Protein AF-A0A5K1JUV7-F1 (afdb_monomer_lite)

Foldseek 3Di:
DDDPPPPDDDDDPVVVLVVVVVVVVVVQCVDPCRNPVNVVVCVVVVVDPDADDLVVLQVDQPLPPDDDCPDAAAAEDFQAAPVGGGDNVPDQLLVVLVVCQNVRHSEYEFEDRCPGRNHRPVSQVSSCVSQVVVPNNGHGYHYDYDDDDPD

Radius of gyration: 19.33 Å; chains: 1; bounding box: 58×34×58 Å

pLDDT: mean 92.31, std 12.46, range [43.0, 98.81]

Organism: NCBI:txid34458

Secondary structure (DSSP, 8-state):
-------PPPPPHHHHHHHHHHHHHHHHHHSTT-SHHHHHHHHHTT-SPPP--HHHHHH--GGG-SS------EEEE-SEETTTEESSTT--HHHHHHHHHHTT-SEEEEE--SSSS---HHHHHHHHHHTGGGGGGSPEEEEES---S--

Structure (mmCIF, N/CA/C/O backbone):
data_AF-A0A5K1JUV7-F1
#
_entry.id   AF-A0A5K1JUV7-F1
#
loop_
_atom_site.group_PDB
_atom_site.id
_atom_site.type_symbol
_atom_site.label_atom_id
_atom_site.label_alt_id
_atom_site.label_comp_id
_atom_site.label_asym_id
_atom_site.label_entity_id
_atom_site.label_seq_id
_atom_site.pdbx_PDB_ins_code
_atom_site.Cartn_x
_atom_site.Cartn_y
_atom_site.Cartn_z
_atom_site.occupancy
_atom_site.B_iso_or_equiv
_atom_site.auth_seq_id
_atom_site.auth_comp_id
_atom_site.auth_asym_id
_atom_site.auth_atom_id
_atom_site.pdbx_PDB_model_num
ATOM 1 N N . MET A 1 1 ? 39.667 22.421 -31.323 1.00 47.25 1 MET A N 1
ATOM 2 C CA . MET A 1 1 ? 38.668 21.339 -31.209 1.00 47.25 1 MET A CA 1
ATOM 3 C C . MET A 1 1 ? 38.740 20.794 -29.791 1.00 47.25 1 MET A C 1
ATOM 5 O O . MET A 1 1 ? 39.570 19.939 -29.530 1.00 47.25 1 MET A O 1
ATOM 9 N N . SER A 1 2 ? 37.948 21.334 -28.863 1.00 43.00 2 SER A N 1
ATOM 10 C CA . SER A 1 2 ? 37.863 20.789 -27.502 1.00 43.00 2 SER A CA 1
ATOM 11 C C . SER A 1 2 ? 36.496 20.149 -27.339 1.00 43.00 2 SER A C 1
ATOM 13 O O . SER A 1 2 ? 35.490 20.842 -27.211 1.00 43.00 2 SER A O 1
ATOM 15 N N . ALA A 1 3 ? 36.465 18.821 -27.415 1.00 49.94 3 ALA A N 1
ATOM 16 C CA . ALA A 1 3 ? 35.300 18.036 -27.052 1.00 49.94 3 ALA A CA 1
ATOM 17 C C . ALA A 1 3 ? 35.142 18.118 -25.528 1.00 49.94 3 ALA A C 1
ATOM 19 O O . ALA A 1 3 ? 35.870 17.466 -24.783 1.00 49.94 3 ALA A O 1
ATOM 20 N N . ASN A 1 4 ? 34.219 18.960 -25.064 1.00 47.34 4 ASN A N 1
ATOM 21 C CA . ASN A 1 4 ? 33.796 18.957 -23.670 1.00 47.34 4 ASN A CA 1
ATOM 22 C C . ASN A 1 4 ? 32.967 17.686 -23.448 1.00 47.34 4 ASN A C 1
ATOM 24 O O . ASN A 1 4 ? 31.780 17.632 -23.769 1.00 47.34 4 ASN A O 1
ATOM 28 N N . GLY A 1 5 ? 33.629 16.635 -22.962 1.00 54.50 5 GLY A N 1
ATOM 29 C CA . GLY A 1 5 ? 32.999 15.386 -22.552 1.00 54.50 5 GLY A CA 1
ATOM 30 C C . GLY A 1 5 ? 32.105 15.636 -21.344 1.00 54.50 5 GLY A C 1
ATOM 31 O O . GLY A 1 5 ? 32.563 15.614 -20.205 1.00 54.50 5 GLY A O 1
ATOM 32 N N . ASN A 1 6 ? 30.827 15.902 -21.596 1.00 53.34 6 ASN A N 1
ATOM 33 C CA . ASN A 1 6 ? 29.830 16.045 -20.549 1.00 53.34 6 ASN A CA 1
ATOM 34 C C . ASN A 1 6 ? 29.487 14.640 -20.028 1.00 53.34 6 ASN A C 1
ATOM 36 O O . ASN A 1 6 ? 28.626 13.956 -20.578 1.00 53.34 6 ASN A O 1
ATOM 40 N N . ALA A 1 7 ? 30.222 14.169 -19.019 1.00 63.03 7 ALA A N 1
ATOM 41 C CA . ALA A 1 7 ? 29.958 12.883 -18.386 1.00 63.03 7 ALA A CA 1
ATOM 42 C C . ALA A 1 7 ? 28.557 12.909 -17.751 1.00 63.03 7 ALA A C 1
ATOM 44 O O . ALA A 1 7 ? 28.300 13.645 -16.795 1.00 63.03 7 ALA A O 1
ATOM 45 N N . THR A 1 8 ? 27.631 12.121 -18.295 1.00 78.69 8 THR A N 1
ATOM 46 C CA . THR A 1 8 ? 26.271 11.989 -17.765 1.00 78.69 8 THR A CA 1
ATOM 47 C C . THR A 1 8 ? 26.323 11.394 -16.360 1.00 78.69 8 THR A C 1
ATOM 49 O O . THR A 1 8 ? 26.847 10.293 -16.172 1.00 78.69 8 THR A O 1
ATOM 52 N N . LYS A 1 9 ? 25.787 12.114 -15.365 1.00 84.56 9 LYS A N 1
ATOM 53 C CA . LYS A 1 9 ? 25.677 11.624 -13.982 1.00 84.56 9 LYS A CA 1
ATOM 54 C C . LYS A 1 9 ? 24.893 10.302 -13.946 1.00 84.56 9 LYS A C 1
ATOM 56 O O . LYS A 1 9 ? 23.925 10.162 -14.694 1.00 84.56 9 LYS A O 1
ATOM 61 N N . PRO A 1 10 ? 25.273 9.343 -13.081 1.00 88.44 10 PRO A N 1
ATOM 62 C CA . PRO A 1 10 ? 24.506 8.114 -12.927 1.00 88.44 10 PRO A CA 1
ATOM 63 C C . 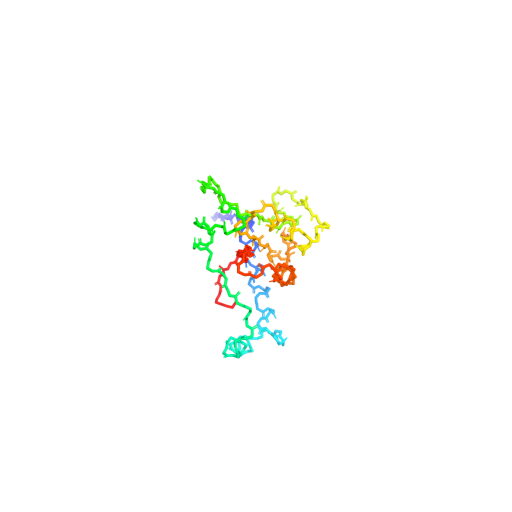PRO A 1 10 ? 23.095 8.430 -12.400 1.00 88.44 10 PRO A C 1
ATOM 65 O O . PRO A 1 10 ? 22.949 9.356 -11.597 1.00 88.44 10 PRO A O 1
ATOM 68 N N . PRO A 1 11 ? 22.067 7.658 -12.799 1.00 93.75 11 PRO A N 1
ATOM 69 C CA . PRO A 1 11 ? 20.697 7.921 -12.379 1.00 93.75 11 PRO A CA 1
ATOM 70 C C . PRO A 1 11 ? 20.526 7.735 -10.868 1.00 93.75 11 PRO A C 1
ATOM 72 O O . PRO A 1 11 ? 21.073 6.804 -10.259 1.00 93.75 11 PRO A O 1
ATOM 75 N N . THR A 1 12 ? 19.730 8.616 -10.273 1.00 97.31 12 THR A N 1
ATOM 76 C CA . THR A 1 12 ? 19.293 8.568 -8.877 1.00 97.31 12 THR A CA 1
ATOM 77 C C . THR A 1 12 ? 18.435 7.332 -8.609 1.00 97.31 12 THR A C 1
ATOM 79 O O . THR A 1 12 ? 17.917 6.681 -9.519 1.00 97.31 12 THR A O 1
ATOM 82 N N . ILE A 1 13 ? 18.248 6.992 -7.332 1.00 97.31 13 ILE A N 1
ATOM 83 C CA . ILE A 1 13 ? 17.392 5.858 -6.966 1.00 97.31 13 ILE A CA 1
ATOM 84 C C . ILE A 1 13 ? 15.933 6.064 -7.387 1.00 97.31 13 ILE A C 1
ATOM 86 O O . ILE A 1 13 ? 15.297 5.109 -7.818 1.00 97.31 13 ILE A O 1
ATOM 90 N N . LEU A 1 14 ? 15.419 7.295 -7.322 1.00 97.56 14 LEU A N 1
ATOM 91 C CA . LEU A 1 14 ? 14.045 7.586 -7.721 1.00 97.56 14 LEU A CA 1
ATOM 92 C C . LEU A 1 14 ? 13.855 7.435 -9.235 1.00 97.56 14 LEU A C 1
ATOM 94 O O . LEU A 1 14 ? 12.868 6.843 -9.654 1.00 97.56 14 LEU A O 1
ATOM 98 N N . GLU A 1 15 ? 14.817 7.887 -10.046 1.00 98.12 15 GLU A N 1
ATOM 99 C CA . GLU A 1 15 ? 14.789 7.697 -11.506 1.00 98.12 15 GLU A CA 1
ATOM 100 C C . GLU A 1 15 ? 14.855 6.214 -11.882 1.00 98.12 15 GLU A C 1
ATOM 102 O O . GLU A 1 15 ? 14.130 5.767 -12.769 1.00 98.12 15 GLU A O 1
ATOM 107 N N . LYS A 1 16 ? 15.674 5.427 -11.171 1.00 98.31 16 LYS A N 1
ATOM 108 C CA . LYS A 1 16 ? 15.731 3.968 -11.352 1.00 98.31 16 LYS A CA 1
ATOM 109 C C . LYS A 1 16 ? 14.395 3.305 -11.019 1.00 98.31 16 LYS A C 1
ATOM 111 O O . LYS A 1 16 ? 13.924 2.487 -11.806 1.00 98.31 16 LYS A O 1
ATOM 116 N N . ILE A 1 17 ? 13.787 3.676 -9.888 1.00 98.25 17 ILE A N 1
ATOM 117 C CA . ILE A 1 17 ? 12.470 3.170 -9.483 1.00 98.25 17 ILE A CA 1
ATOM 118 C C . ILE A 1 17 ? 11.425 3.535 -10.533 1.00 98.25 17 ILE A C 1
ATOM 120 O O . ILE A 1 17 ? 10.745 2.651 -11.038 1.00 98.25 17 ILE A O 1
ATOM 124 N N . TYR A 1 18 ? 11.340 4.807 -10.919 1.00 98.31 18 TYR A N 1
ATOM 125 C CA . TYR A 1 18 ? 10.386 5.281 -11.918 1.00 98.31 18 TYR A CA 1
ATOM 126 C C . TYR A 1 18 ? 10.515 4.523 -13.248 1.00 98.31 18 TYR A C 1
ATOM 128 O O . TYR A 1 18 ? 9.530 3.989 -13.756 1.00 98.31 18 TYR A O 1
ATOM 136 N N . ALA A 1 19 ? 11.738 4.392 -13.773 1.00 98.38 19 ALA A N 1
ATOM 137 C CA . ALA A 1 19 ? 11.992 3.695 -15.032 1.00 98.38 19 ALA A CA 1
ATOM 138 C C . ALA A 1 19 ? 11.595 2.210 -14.985 1.00 98.38 19 ALA A C 1
ATOM 140 O O . ALA A 1 19 ? 11.107 1.669 -15.977 1.00 98.38 19 ALA A O 1
ATOM 141 N N . GLN A 1 20 ? 11.790 1.539 -13.848 1.00 98.44 20 GLN A N 1
ATOM 142 C CA . GLN A 1 20 ? 11.340 0.159 -13.678 1.00 98.44 20 GLN A CA 1
ATOM 143 C C . GLN A 1 20 ? 9.823 0.077 -13.515 1.00 98.44 20 GLN A C 1
ATOM 145 O O . GLN A 1 20 ? 9.190 -0.778 -14.127 1.00 98.44 20 GLN A O 1
ATOM 150 N N . ARG A 1 21 ? 9.217 0.998 -12.761 1.00 98.19 21 ARG A N 1
ATOM 151 C CA . ARG A 1 21 ? 7.768 1.024 -12.560 1.00 98.19 21 ARG A CA 1
ATOM 152 C C . ARG A 1 21 ? 6.990 1.292 -13.840 1.00 98.19 21 ARG A C 1
ATOM 154 O O . ARG A 1 21 ? 5.908 0.734 -13.978 1.00 98.19 21 ARG A O 1
ATOM 161 N N . GLN A 1 22 ? 7.550 2.040 -14.791 1.00 98.56 22 GLN A N 1
ATOM 162 C CA . GLN A 1 22 ? 6.981 2.148 -16.137 1.00 98.56 22 GLN A CA 1
ATOM 163 C C . GLN A 1 22 ? 6.842 0.767 -16.790 1.00 98.56 22 GLN A C 1
ATOM 165 O O . GLN A 1 22 ? 5.747 0.388 -17.191 1.00 98.56 22 GLN A O 1
ATOM 170 N N . LYS A 1 23 ? 7.919 -0.031 -16.791 1.00 98.50 23 LYS A N 1
ATOM 171 C CA . LYS A 1 23 ? 7.909 -1.394 -17.348 1.00 98.50 23 LYS A CA 1
ATOM 172 C C . LYS A 1 23 ? 6.926 -2.303 -16.616 1.00 98.50 23 LYS A C 1
ATOM 174 O O . LYS A 1 23 ? 6.216 -3.074 -17.252 1.00 98.50 23 LYS A O 1
ATOM 179 N N . ASP A 1 24 ? 6.876 -2.207 -15.288 1.00 97.94 24 ASP A N 1
ATOM 180 C CA . ASP A 1 24 ? 5.978 -3.022 -14.470 1.00 97.94 24 ASP A CA 1
ATOM 181 C C . ASP A 1 24 ? 4.501 -2.690 -14.748 1.00 97.94 24 ASP A C 1
ATOM 183 O O . ASP A 1 24 ? 3.665 -3.591 -14.810 1.00 97.94 24 ASP A O 1
ATOM 187 N N . VAL A 1 25 ? 4.171 -1.404 -14.924 1.00 98.00 25 VAL A N 1
ATOM 188 C CA . VAL A 1 25 ? 2.819 -0.953 -15.288 1.00 98.00 25 VAL A CA 1
ATOM 189 C C . VAL A 1 25 ? 2.466 -1.381 -16.709 1.00 98.00 25 VAL A C 1
ATOM 191 O O . VAL A 1 25 ? 1.367 -1.885 -16.919 1.00 98.00 25 VAL A O 1
ATOM 194 N N . ASP A 1 26 ? 3.383 -1.247 -17.668 1.00 98.31 26 ASP A N 1
ATOM 195 C CA . ASP A 1 26 ? 3.150 -1.667 -19.055 1.00 98.31 26 ASP A CA 1
ATOM 196 C C . ASP A 1 26 ? 2.911 -3.184 -19.146 1.00 98.31 26 ASP A C 1
ATOM 198 O O . ASP A 1 26 ? 1.986 -3.635 -19.822 1.00 98.31 26 ASP A O 1
ATOM 202 N N . ALA A 1 27 ? 3.678 -3.979 -18.393 1.00 98.06 27 ALA A N 1
ATOM 203 C CA . ALA A 1 27 ? 3.469 -5.421 -18.290 1.00 98.06 27 ALA A CA 1
ATOM 204 C C . ALA A 1 27 ? 2.115 -5.767 -17.644 1.00 98.06 27 ALA A C 1
ATOM 206 O O . ALA A 1 27 ? 1.399 -6.647 -18.128 1.00 98.06 27 ALA A O 1
ATOM 207 N N . ALA A 1 28 ? 1.732 -5.062 -16.576 1.00 97.38 28 ALA A N 1
ATOM 208 C CA . ALA A 1 28 ? 0.450 -5.277 -15.910 1.00 97.38 28 ALA A CA 1
ATOM 209 C C . ALA A 1 28 ? -0.733 -4.925 -16.832 1.00 97.38 28 ALA A C 1
ATOM 211 O O . ALA A 1 28 ? -1.672 -5.712 -16.942 1.00 97.38 28 ALA A O 1
ATOM 212 N N . LYS A 1 29 ? -0.645 -3.813 -17.575 1.00 98.19 29 LYS A N 1
ATOM 213 C CA . LYS A 1 29 ? -1.644 -3.403 -18.576 1.00 98.19 29 LYS A CA 1
ATOM 214 C C . LYS A 1 29 ? -1.835 -4.417 -19.699 1.00 98.19 29 LYS A C 1
ATOM 216 O O . LYS A 1 29 ? -2.891 -4.420 -20.313 1.00 98.19 29 LYS A O 1
ATOM 221 N N . ALA A 1 30 ? -0.835 -5.248 -19.986 1.00 97.88 30 ALA A N 1
ATOM 222 C CA . ALA A 1 30 ? -0.921 -6.305 -20.992 1.00 97.88 30 ALA A CA 1
ATOM 223 C C . ALA A 1 30 ? -1.397 -7.658 -20.422 1.00 97.88 30 ALA A C 1
ATOM 225 O O . ALA A 1 30 ? -1.669 -8.589 -21.183 1.00 97.88 30 ALA A O 1
ATOM 226 N N . THR A 1 31 ? -1.495 -7.791 -19.097 1.00 97.88 31 THR A N 1
ATOM 227 C CA . THR A 1 31 ? -1.797 -9.060 -18.425 1.00 97.88 31 THR A CA 1
ATOM 228 C C . THR A 1 31 ? -3.313 -9.292 -18.335 1.00 97.88 31 THR A C 1
ATOM 230 O O . THR A 1 31 ? -4.024 -8.432 -17.814 1.00 97.88 31 THR A O 1
ATOM 233 N N . PRO A 1 32 ? -3.838 -10.450 -18.797 1.00 97.88 32 PRO A N 1
ATOM 234 C CA . PRO A 1 32 ? -5.244 -10.801 -18.606 1.00 97.88 32 PRO A CA 1
ATOM 235 C C . PRO A 1 32 ? -5.691 -10.748 -17.142 1.00 97.88 32 PRO A C 1
ATOM 237 O O . PRO A 1 32 ? -5.004 -11.263 -16.261 1.00 97.88 32 PRO A O 1
ATOM 240 N N . GLY A 1 33 ? -6.862 -10.166 -16.896 1.00 95.81 33 GLY A N 1
ATOM 241 C CA . GLY A 1 33 ? -7.419 -9.941 -15.562 1.00 95.81 33 GLY A CA 1
ATOM 242 C C . GLY A 1 33 ? -6.939 -8.650 -14.897 1.00 95.81 33 GLY A C 1
ATOM 243 O O . GLY A 1 33 ? -7.424 -8.310 -13.821 1.00 95.81 33 GLY A O 1
ATOM 244 N N . THR A 1 34 ? -6.003 -7.923 -15.508 1.00 96.62 34 THR A N 1
ATOM 245 C CA . THR A 1 34 ? -5.600 -6.591 -15.047 1.00 96.62 34 THR A CA 1
ATOM 246 C C . THR A 1 34 ? -5.559 -5.567 -16.169 1.00 96.62 34 THR A C 1
ATOM 248 O O . THR A 1 34 ? -5.079 -4.471 -15.936 1.00 96.62 34 THR A O 1
ATOM 251 N N . ARG A 1 35 ? -6.064 -5.850 -17.376 1.00 98.19 35 ARG A N 1
ATOM 252 C CA . ARG A 1 35 ? -6.115 -4.819 -18.424 1.00 98.19 35 ARG A CA 1
ATOM 253 C C . ARG A 1 35 ? -7.020 -3.655 -18.002 1.00 98.19 35 ARG A C 1
ATOM 255 O O . ARG A 1 35 ? -7.971 -3.893 -17.254 1.00 98.19 35 ARG A O 1
ATOM 262 N N . PRO A 1 36 ? -6.768 -2.416 -18.467 1.00 97.94 36 PRO A N 1
ATOM 263 C CA . PRO A 1 36 ? -7.571 -1.251 -18.089 1.00 97.94 36 PRO A CA 1
ATOM 264 C C . PRO A 1 36 ? -9.085 -1.479 -18.212 1.00 97.94 36 PRO A C 1
ATOM 266 O O . PRO A 1 36 ? -9.819 -1.246 -17.258 1.00 97.94 36 PRO A O 1
ATOM 269 N N . GLU A 1 37 ? -9.543 -2.044 -19.329 1.00 97.69 37 GLU A N 1
ATOM 270 C CA . GLU A 1 37 ? -10.957 -2.327 -19.584 1.00 97.69 37 GLU A CA 1
ATOM 271 C C . GLU A 1 37 ? -11.557 -3.387 -18.643 1.00 97.69 37 GLU A C 1
ATOM 273 O O . GLU A 1 37 ? -12.742 -3.335 -18.312 1.00 97.69 37 GLU A O 1
ATOM 278 N N . GLU A 1 38 ? -10.747 -4.339 -18.173 1.00 97.69 38 GLU A N 1
ATOM 279 C CA . GLU A 1 38 ? -11.169 -5.348 -17.196 1.00 97.69 38 GLU A CA 1
ATOM 280 C C . GLU A 1 38 ? -11.266 -4.728 -15.796 1.00 97.69 38 GLU A C 1
ATOM 282 O O . GLU A 1 38 ? -12.225 -4.992 -15.071 1.00 97.69 38 GLU A O 1
ATOM 287 N N . LEU A 1 39 ? -10.315 -3.858 -15.430 1.00 96.56 39 LEU A N 1
ATOM 288 C CA . LEU A 1 39 ? -10.354 -3.115 -14.169 1.00 96.56 39 LEU A CA 1
ATOM 289 C C . LEU A 1 39 ? -11.566 -2.177 -14.109 1.00 96.56 39 LEU A C 1
ATOM 291 O O . LEU A 1 39 ? -12.265 -2.162 -13.093 1.00 96.56 39 LEU A O 1
ATOM 295 N N . ASP A 1 40 ? -11.865 -1.464 -15.196 1.00 96.62 40 ASP A N 1
ATOM 296 C CA . ASP A 1 40 ? -13.058 -0.619 -15.306 1.00 96.62 40 ASP A CA 1
ATOM 297 C C . ASP A 1 40 ? -14.342 -1.437 -15.141 1.00 96.62 40 ASP A C 1
ATOM 299 O O . ASP A 1 40 ? -15.238 -1.046 -14.386 1.00 96.62 40 ASP A O 1
ATOM 303 N N . ALA A 1 41 ? -14.417 -2.613 -15.773 1.00 97.62 41 ALA A N 1
ATOM 304 C CA . ALA A 1 41 ? -15.541 -3.525 -15.592 1.00 97.62 41 ALA A CA 1
ATOM 305 C C . ALA A 1 41 ? -15.687 -3.957 -14.121 1.00 97.62 41 ALA A C 1
ATOM 307 O O . ALA A 1 41 ? -16.789 -3.917 -13.571 1.00 97.62 41 ALA A O 1
ATOM 308 N N . TYR A 1 42 ? -14.592 -4.303 -13.435 1.00 96.88 42 TYR A N 1
ATOM 309 C CA . TYR A 1 42 ? -14.632 -4.680 -12.015 1.00 96.88 42 TYR A CA 1
ATOM 310 C C . TYR A 1 42 ? -15.094 -3.539 -11.104 1.00 96.88 42 TYR A C 1
ATOM 312 O O . TYR A 1 42 ? -15.803 -3.787 -10.121 1.00 96.88 42 TYR A O 1
ATOM 320 N N . LEU A 1 43 ? -14.717 -2.298 -11.424 1.00 94.12 43 LEU A N 1
ATOM 321 C CA . LEU A 1 43 ? -15.176 -1.108 -10.710 1.00 94.12 43 LEU A CA 1
ATOM 322 C C . LEU A 1 43 ? -16.679 -0.888 -10.909 1.00 94.12 43 LEU A C 1
ATOM 324 O O . LEU A 1 43 ? -17.393 -0.695 -9.926 1.00 94.12 43 LEU A O 1
ATOM 328 N N . GLN A 1 44 ? -17.174 -0.989 -12.145 1.00 96.62 44 GLN A N 1
ATOM 329 C CA . GLN A 1 44 ? -18.605 -0.868 -12.456 1.00 96.62 44 GLN A CA 1
ATOM 330 C C . GLN A 1 44 ? -19.442 -1.969 -11.793 1.00 96.62 44 GLN A C 1
ATOM 332 O O . GLN A 1 44 ? -20.552 -1.718 -11.331 1.00 96.62 44 GLN A O 1
ATOM 337 N N . MET A 1 45 ? -18.891 -3.180 -11.697 1.00 97.44 45 MET A N 1
ATOM 338 C CA . MET A 1 45 ? -19.512 -4.312 -11.006 1.00 97.44 45 MET A CA 1
ATOM 339 C C . MET A 1 45 ? -19.480 -4.189 -9.475 1.00 97.44 45 MET A C 1
ATOM 341 O O . MET A 1 45 ? -20.094 -5.005 -8.790 1.00 97.44 45 MET A O 1
ATOM 345 N N . GLY A 1 46 ? -18.748 -3.219 -8.916 1.00 95.69 46 GLY A N 1
ATOM 346 C CA . GLY A 1 46 ? -18.621 -3.056 -7.469 1.00 95.69 46 GLY A CA 1
ATOM 347 C C . GLY A 1 46 ? -17.857 -4.197 -6.789 1.00 95.69 46 GLY A C 1
ATOM 348 O O . GLY A 1 46 ? -18.121 -4.500 -5.629 1.00 95.69 46 GLY A O 1
ATOM 349 N N . LEU A 1 47 ? -16.908 -4.836 -7.486 1.00 94.56 47 LEU A N 1
ATOM 350 C CA . LEU A 1 47 ? -16.113 -5.940 -6.920 1.00 94.56 47 LEU A CA 1
ATOM 351 C C . LEU A 1 47 ? -15.100 -5.475 -5.863 1.00 94.56 47 LEU A C 1
ATOM 353 O O . LEU A 1 47 ? -14.535 -6.293 -5.132 1.00 94.56 47 LEU A O 1
ATOM 357 N N . ALA A 1 48 ? -14.842 -4.168 -5.782 1.00 90.25 48 ALA A N 1
ATOM 358 C CA . ALA A 1 48 ? -13.956 -3.603 -4.779 1.00 90.25 48 ALA A CA 1
ATOM 359 C C . ALA A 1 48 ? -14.565 -3.740 -3.367 1.00 90.25 48 ALA A C 1
ATOM 361 O O . ALA A 1 48 ? -15.742 -3.441 -3.163 1.00 90.25 48 ALA A O 1
ATOM 362 N N . PRO A 1 49 ? -13.773 -4.137 -2.355 1.00 90.62 49 PRO A N 1
ATOM 363 C CA . PRO A 1 49 ? -14.258 -4.204 -0.984 1.00 90.62 49 PRO A CA 1
ATOM 364 C C . PRO A 1 49 ? -14.566 -2.803 -0.442 1.00 90.62 49 PRO A C 1
ATOM 366 O O . PRO A 1 49 ? -13.917 -1.824 -0.816 1.00 90.62 49 PRO A O 1
ATOM 369 N N . SER A 1 50 ? -15.481 -2.718 0.528 1.00 90.69 50 SER A N 1
ATOM 370 C CA . SER A 1 50 ? -15.874 -1.448 1.151 1.00 90.69 50 SER A CA 1
ATOM 371 C C . SER A 1 50 ? -14.670 -0.649 1.653 1.00 90.69 50 SER A C 1
ATOM 373 O O . SER A 1 50 ? -13.813 -1.166 2.385 1.00 90.69 50 SER A O 1
ATOM 375 N N . LEU A 1 51 ? -14.623 0.629 1.278 1.00 93.69 51 LEU A N 1
ATOM 376 C CA . LEU A 1 51 ? -13.558 1.555 1.648 1.00 93.69 51 LEU A CA 1
ATOM 377 C C . LEU A 1 51 ? -13.803 2.161 3.033 1.00 93.69 51 LEU A C 1
ATOM 379 O O . LEU A 1 51 ? -14.933 2.431 3.428 1.00 93.69 51 LEU A O 1
ATOM 383 N N . ILE A 1 52 ? -12.711 2.417 3.757 1.00 95.88 52 ILE A N 1
ATOM 384 C CA . ILE A 1 52 ? -12.723 3.258 4.957 1.00 95.88 52 ILE A CA 1
ATOM 385 C C . ILE A 1 52 ? -12.011 4.561 4.595 1.00 95.88 52 ILE A C 1
ATOM 387 O O . ILE A 1 52 ? -10.828 4.504 4.244 1.00 95.88 52 ILE A O 1
ATOM 391 N N . PRO A 1 53 ? -12.688 5.720 4.681 1.00 95.38 53 PRO A N 1
ATOM 392 C CA . PRO A 1 53 ? -12.071 7.008 4.395 1.00 95.38 53 PRO A CA 1
ATOM 393 C C . PRO A 1 53 ? -10.855 7.268 5.293 1.00 95.38 53 PRO A C 1
ATOM 395 O O . PRO A 1 53 ? -10.966 7.307 6.520 1.00 95.38 53 PRO A O 1
ATOM 398 N N . LEU A 1 54 ? -9.689 7.469 4.674 1.00 94.69 54 LEU A N 1
ATOM 399 C CA . LEU A 1 54 ? -8.409 7.588 5.378 1.00 94.69 54 LEU A CA 1
ATOM 400 C C . LEU A 1 54 ? -8.357 8.814 6.301 1.00 94.69 54 LEU A C 1
ATOM 402 O O . LEU A 1 54 ? -7.960 8.693 7.457 1.00 94.69 54 LEU A O 1
ATOM 406 N N . VAL A 1 55 ? -8.790 9.984 5.820 1.00 93.25 55 VAL A N 1
ATO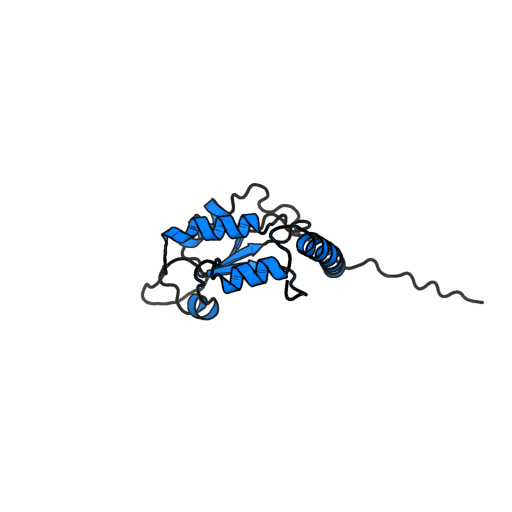M 407 C CA . VAL A 1 55 ? -8.737 11.233 6.601 1.00 93.25 55 VAL A CA 1
ATOM 408 C C . VAL A 1 55 ? -9.643 11.174 7.840 1.00 93.25 55 VAL A C 1
ATOM 410 O O . VAL A 1 55 ? -9.143 11.447 8.931 1.00 93.25 55 VAL A O 1
ATOM 413 N N . PRO A 1 56 ? -10.929 10.775 7.744 1.00 92.88 56 PRO A N 1
ATOM 414 C CA . PRO A 1 56 ? -11.751 10.529 8.928 1.00 92.88 56 PRO A CA 1
ATOM 415 C C . PRO A 1 56 ? -11.133 9.511 9.885 1.00 92.88 56 PRO A C 1
ATOM 417 O O . PRO A 1 56 ? -11.067 9.776 11.078 1.00 92.88 56 PRO A O 1
ATOM 420 N N . ARG A 1 57 ? -10.587 8.401 9.375 1.00 92.31 57 ARG A N 1
ATOM 421 C CA . ARG A 1 57 ? -9.951 7.370 10.206 1.00 92.31 57 ARG A CA 1
ATOM 422 C C . ARG A 1 57 ? -8.730 7.872 10.987 1.00 92.31 57 ARG A C 1
ATOM 424 O O . ARG A 1 57 ? -8.485 7.418 12.099 1.00 92.31 57 ARG A O 1
ATOM 431 N N . LEU A 1 58 ? -7.960 8.803 10.426 1.00 90.69 58 LEU A N 1
ATOM 432 C CA . LEU A 1 58 ? -6.853 9.448 11.139 1.00 90.69 58 LEU A CA 1
ATOM 433 C C . LEU A 1 58 ? -7.329 10.418 12.228 1.00 90.69 58 LEU A C 1
ATOM 435 O O . LEU A 1 58 ? -6.582 10.685 13.165 1.00 90.69 58 LEU A O 1
ATOM 439 N N . LYS A 1 59 ? -8.546 10.955 12.121 1.00 89.38 59 LYS A N 1
ATOM 440 C CA . LYS A 1 59 ? -9.137 11.828 13.146 1.00 89.38 59 LYS A CA 1
ATOM 441 C C . LYS A 1 59 ? -9.837 11.027 14.240 1.00 89.38 59 LYS A C 1
ATOM 443 O O . LYS A 1 59 ? -9.813 11.428 15.398 1.00 89.38 59 LYS A O 1
ATOM 448 N N . THR A 1 60 ? -10.455 9.907 13.873 1.00 86.31 60 THR A N 1
ATOM 449 C CA . THR A 1 60 ? -11.205 9.043 14.782 1.00 86.31 60 THR A CA 1
ATOM 450 C C . THR A 1 60 ? -10.862 7.578 14.534 1.00 86.31 60 THR A C 1
ATOM 452 O O . THR A 1 60 ? -11.167 7.007 13.483 1.00 86.31 60 THR A O 1
ATOM 455 N N . ASN A 1 61 ? -10.245 6.943 15.534 1.00 85.00 61 ASN A N 1
ATOM 456 C CA . ASN A 1 61 ? -10.024 5.505 15.530 1.00 85.00 61 ASN A CA 1
ATOM 457 C C . ASN A 1 61 ? -10.979 4.819 16.528 1.00 85.00 61 ASN A C 1
ATOM 459 O O . ASN A 1 61 ? -10.764 4.918 17.737 1.00 85.00 61 ASN A O 1
ATOM 463 N N . PRO A 1 62 ? -12.028 4.120 16.056 1.00 81.69 62 PRO A N 1
ATOM 464 C CA . PRO A 1 62 ? -12.982 3.428 16.924 1.00 81.69 62 PRO A CA 1
ATOM 465 C C . PRO A 1 62 ? -12.333 2.345 17.796 1.00 81.69 62 PRO A C 1
ATOM 467 O O . PRO A 1 62 ? -12.830 2.073 18.883 1.00 81.69 62 PRO A O 1
ATOM 470 N N . SER A 1 63 ? -11.206 1.767 17.370 1.00 77.06 63 SER A N 1
ATOM 471 C CA . SER A 1 63 ? -10.490 0.738 18.137 1.00 77.06 63 SER A CA 1
ATOM 472 C C . SER A 1 63 ? -9.745 1.291 19.355 1.00 77.06 63 SER A C 1
ATOM 474 O O . SER A 1 63 ? -9.307 0.518 20.200 1.00 77.06 63 SER A O 1
ATOM 476 N N . THR A 1 64 ? -9.587 2.615 19.457 1.00 74.12 64 THR A N 1
ATOM 477 C CA . THR A 1 64 ? -8.851 3.285 20.543 1.00 74.12 64 THR A CA 1
ATOM 478 C C . THR A 1 64 ? -9.668 4.410 21.181 1.00 74.12 64 THR A C 1
ATOM 480 O O . THR A 1 64 ? -9.096 5.333 21.750 1.00 74.12 64 THR A O 1
ATOM 483 N N . ALA A 1 65 ? -10.999 4.372 21.059 1.00 63.31 65 ALA A N 1
ATOM 484 C CA . ALA A 1 65 ? -11.911 5.446 21.459 1.00 63.31 65 ALA A CA 1
ATOM 485 C C . ALA A 1 65 ? -12.107 5.590 22.988 1.00 63.31 65 ALA A C 1
ATOM 487 O O . ALA A 1 65 ? -13.209 5.869 23.458 1.00 63.31 65 ALA A O 1
ATOM 488 N N . THR A 1 66 ? -11.049 5.414 23.783 1.00 59.56 66 THR A N 1
ATOM 489 C CA . THR A 1 66 ? -11.008 5.910 25.164 1.00 59.56 66 THR A CA 1
ATOM 490 C C . THR A 1 66 ? -10.762 7.426 25.151 1.00 59.56 66 THR A C 1
ATOM 492 O O . THR A 1 66 ? -10.305 7.978 24.155 1.00 59.56 66 THR A O 1
ATOM 495 N N . ALA A 1 67 ? -11.154 8.115 26.229 1.00 52.09 67 ALA A N 1
ATOM 496 C CA . ALA A 1 67 ? -11.535 9.536 26.308 1.00 52.09 67 ALA A CA 1
ATOM 497 C C . ALA A 1 67 ? -10.485 10.627 25.955 1.00 52.09 67 ALA A C 1
ATOM 499 O O . ALA A 1 67 ? -10.603 11.765 26.407 1.00 52.09 67 ALA A O 1
ATOM 500 N N . SER A 1 68 ? -9.470 10.346 25.137 1.00 53.25 68 SER A N 1
ATOM 501 C CA . SER A 1 68 ? -8.597 11.352 24.523 1.00 53.25 68 SER A CA 1
ATOM 502 C C . SER A 1 68 ? -7.919 10.796 23.265 1.00 53.25 68 SER A C 1
ATOM 504 O O . SER A 1 68 ? -7.190 9.809 23.361 1.00 53.25 68 SER A O 1
ATOM 506 N N . PRO A 1 69 ? -8.092 11.418 22.082 1.00 58.88 69 PRO A N 1
ATOM 507 C CA . PRO A 1 69 ? -7.424 10.990 20.859 1.00 58.88 69 PRO A CA 1
ATOM 508 C C . PRO A 1 69 ? -5.984 11.513 20.876 1.00 58.88 69 PRO A C 1
ATOM 510 O O . PRO A 1 69 ? -5.683 12.525 20.252 1.00 58.88 69 PRO A O 1
ATOM 513 N N . SER A 1 70 ? -5.088 10.899 21.648 1.00 64.19 70 SER A N 1
ATOM 514 C CA . SER A 1 70 ? -3.745 11.476 21.802 1.00 64.19 70 SER A CA 1
ATOM 515 C C . SER A 1 70 ? -2.790 11.131 20.656 1.00 64.19 70 SER A C 1
ATOM 517 O O . SER A 1 70 ? -1.804 11.842 20.468 1.00 64.19 70 SER A O 1
ATOM 519 N N . LEU A 1 71 ? -3.062 10.091 19.854 1.00 81.94 71 LEU A N 1
ATOM 520 C CA . LEU A 1 71 ? -2.165 9.688 18.770 1.00 81.94 71 LEU A CA 1
ATOM 521 C C . LEU A 1 71 ? -2.865 8.850 17.691 1.00 81.94 71 LEU A C 1
ATOM 523 O O . LEU A 1 71 ? -3.528 7.863 17.997 1.00 81.94 71 LEU A O 1
ATOM 527 N N . SER A 1 72 ? -2.642 9.199 16.421 1.00 89.94 72 SER A N 1
ATOM 528 C CA . SER A 1 72 ? -3.011 8.361 15.275 1.00 89.94 72 SER A CA 1
ATOM 529 C C . SER A 1 72 ? -1.780 7.700 14.673 1.00 89.94 72 SER A C 1
ATOM 531 O O . SER A 1 72 ? -0.842 8.379 14.257 1.00 89.94 72 SER A O 1
ATOM 533 N N . LEU A 1 73 ? -1.802 6.369 14.593 1.00 92.69 73 LEU A N 1
ATOM 534 C CA . LEU A 1 73 ? -0.692 5.574 14.078 1.00 92.69 73 LEU A CA 1
ATOM 535 C C . LEU A 1 73 ? -0.965 5.092 12.649 1.00 92.69 73 LEU A C 1
ATOM 537 O O . LEU A 1 73 ? -1.970 4.428 12.382 1.00 92.69 73 LEU A O 1
ATOM 541 N N . MET A 1 74 ? -0.020 5.368 11.748 1.00 96.62 74 MET A N 1
ATOM 542 C CA . MET A 1 74 ? 0.084 4.716 10.442 1.00 96.62 74 MET A CA 1
ATOM 543 C C . MET A 1 74 ? 1.201 3.671 10.505 1.00 96.62 74 MET A C 1
ATOM 545 O O . MET A 1 74 ? 2.380 4.014 10.443 1.00 96.62 74 MET A O 1
ATOM 549 N N . ALA A 1 75 ? 0.841 2.399 10.656 1.00 98.12 75 ALA A N 1
ATOM 550 C CA . ALA A 1 75 ? 1.809 1.311 10.736 1.00 98.12 75 ALA A CA 1
ATOM 551 C C . ALA A 1 75 ? 2.153 0.801 9.328 1.00 98.12 75 ALA A C 1
ATOM 553 O O . ALA A 1 75 ? 1.256 0.522 8.534 1.00 98.12 75 ALA A O 1
ATOM 554 N N . GLU A 1 76 ? 3.441 0.692 8.995 1.00 98.75 76 GLU A N 1
ATOM 555 C CA . GLU A 1 76 ? 3.899 0.301 7.656 1.00 98.75 76 GLU A CA 1
ATOM 556 C C . GLU A 1 76 ? 4.425 -1.138 7.631 1.00 98.75 76 GLU A C 1
ATOM 558 O O . GLU A 1 76 ? 5.324 -1.494 8.390 1.00 98.75 76 GLU A O 1
ATOM 563 N N . ILE A 1 77 ? 3.906 -1.951 6.710 1.00 98.75 77 ILE A N 1
ATOM 564 C CA . ILE A 1 77 ? 4.454 -3.269 6.380 1.00 98.75 77 ILE A CA 1
ATOM 565 C C . ILE A 1 77 ? 5.470 -3.082 5.248 1.00 98.75 77 ILE A C 1
ATOM 567 O O . ILE A 1 77 ? 5.102 -2.716 4.130 1.00 98.75 77 ILE A O 1
ATOM 571 N N . LYS A 1 78 ? 6.754 -3.325 5.546 1.00 98.44 78 LYS A N 1
ATOM 572 C CA . LYS A 1 78 ? 7.880 -3.123 4.621 1.00 98.44 78 LYS A CA 1
ATOM 573 C C . LYS A 1 78 ? 8.957 -4.193 4.807 1.00 98.44 78 LYS A C 1
ATOM 575 O O . LYS A 1 78 ? 9.495 -4.335 5.903 1.00 98.44 78 LYS A O 1
ATOM 580 N N . ARG A 1 79 ? 9.299 -4.910 3.729 1.00 98.50 79 ARG A N 1
ATOM 581 C CA . ARG A 1 79 ? 10.328 -5.966 3.748 1.00 98.50 79 ARG A CA 1
ATOM 582 C C . ARG A 1 79 ? 11.737 -5.427 3.574 1.00 98.50 79 ARG A C 1
ATOM 584 O O . ARG A 1 79 ? 12.632 -5.902 4.264 1.00 98.50 79 ARG A O 1
ATOM 591 N N . ALA A 1 80 ? 11.923 -4.446 2.696 1.00 98.38 80 ALA A N 1
ATOM 592 C CA . ALA A 1 80 ? 13.223 -3.855 2.400 1.00 98.38 80 ALA A CA 1
ATOM 593 C C . ALA A 1 80 ? 13.115 -2.357 2.072 1.00 98.38 80 ALA A C 1
ATOM 595 O O . ALA A 1 80 ? 12.018 -1.819 1.907 1.00 98.38 80 ALA A O 1
ATOM 596 N N . SER A 1 81 ? 14.252 -1.669 1.985 1.00 97.81 81 SER A N 1
ATOM 597 C CA . SER A 1 81 ? 14.348 -0.353 1.346 1.00 97.81 81 SER A CA 1
ATOM 598 C C . SER A 1 81 ? 15.695 -0.176 0.639 1.00 97.81 81 SER A C 1
ATOM 600 O O . SER A 1 81 ? 16.691 -0.734 1.101 1.00 97.81 81 SER A O 1
ATOM 602 N N . PRO A 1 82 ? 15.790 0.676 -0.404 1.00 96.44 82 PRO A N 1
ATOM 603 C CA . PRO A 1 82 ? 17.064 0.954 -1.073 1.00 96.44 82 PRO A CA 1
ATOM 604 C C . PRO A 1 82 ? 18.198 1.373 -0.131 1.00 96.44 82 PRO A C 1
ATOM 606 O O . PRO A 1 82 ? 19.356 1.053 -0.363 1.00 96.44 82 PRO A O 1
ATOM 609 N N . SER A 1 83 ? 17.859 2.110 0.928 1.00 96.19 83 SER A N 1
ATOM 610 C CA . SER A 1 83 ? 18.819 2.663 1.883 1.00 96.19 83 SER A CA 1
ATOM 611 C C . SER A 1 83 ? 19.261 1.692 2.976 1.00 96.19 83 SER A C 1
ATOM 613 O O . SER A 1 83 ? 20.335 1.886 3.536 1.00 96.19 83 SER A O 1
ATOM 615 N N . LYS A 1 84 ? 18.438 0.697 3.328 1.00 96.25 84 LYS A N 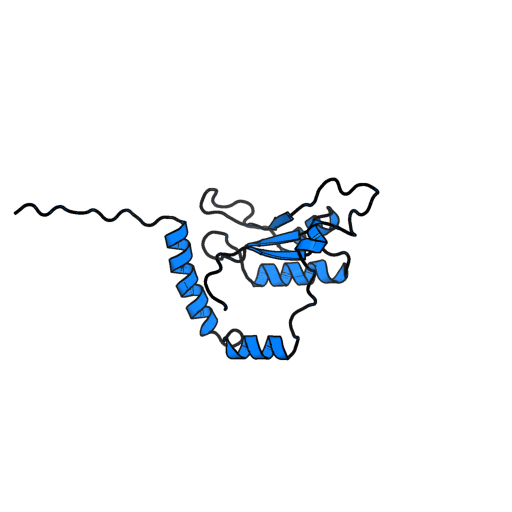1
ATOM 616 C CA . LYS A 1 84 ? 18.692 -0.206 4.465 1.00 96.25 84 LYS A CA 1
ATOM 617 C C . LYS A 1 84 ? 18.823 -1.676 4.066 1.00 96.25 84 LYS A C 1
ATOM 619 O O . LYS A 1 84 ? 19.164 -2.486 4.917 1.00 96.25 84 LYS A O 1
ATOM 624 N N . GLY A 1 85 ? 18.568 -2.024 2.805 1.00 96.62 85 GLY A N 1
ATOM 625 C CA . GLY A 1 85 ? 18.470 -3.417 2.383 1.00 96.62 85 GLY A CA 1
ATOM 626 C C . GLY A 1 85 ? 17.276 -4.097 3.049 1.00 96.62 85 GLY A C 1
ATOM 627 O O . GLY A 1 85 ? 16.204 -3.498 3.163 1.00 96.62 85 GLY A O 1
ATOM 628 N N . ASP A 1 86 ? 17.462 -5.338 3.488 1.00 97.94 86 ASP A N 1
ATOM 629 C CA . ASP A 1 86 ? 16.422 -6.118 4.155 1.00 97.94 86 ASP A CA 1
ATOM 630 C C . ASP A 1 86 ? 16.140 -5.611 5.575 1.00 97.94 86 ASP A C 1
ATOM 632 O O . ASP A 1 86 ? 17.041 -5.410 6.384 1.00 97.94 86 ASP A O 1
ATOM 636 N N . ILE A 1 87 ? 14.856 -5.413 5.874 1.00 97.81 87 ILE A N 1
ATOM 637 C CA . ILE A 1 87 ? 14.341 -4.947 7.170 1.00 97.81 87 ILE A CA 1
ATOM 638 C C . ILE A 1 87 ? 13.556 -6.070 7.852 1.00 97.81 87 ILE A C 1
ATOM 640 O O . ILE A 1 87 ? 13.799 -6.391 9.010 1.00 97.81 87 ILE A O 1
ATOM 644 N N . ALA A 1 88 ? 12.618 -6.678 7.125 1.00 97.62 88 ALA A N 1
ATOM 645 C CA . ALA A 1 88 ? 11.784 -7.773 7.614 1.00 97.62 88 ALA A CA 1
ATOM 646 C C . ALA A 1 88 ? 11.430 -8.736 6.460 1.00 97.62 88 ALA A C 1
ATOM 648 O O . ALA A 1 88 ? 10.260 -8.863 6.094 1.00 97.62 88 ALA A O 1
ATOM 649 N N . PRO A 1 89 ? 12.424 -9.408 5.846 1.00 96.38 89 PRO A N 1
ATOM 650 C CA . PRO A 1 89 ? 12.241 -10.160 4.599 1.00 96.38 89 PRO A CA 1
ATOM 651 C C . PRO A 1 89 ? 11.242 -11.321 4.721 1.00 96.38 89 PRO A C 1
ATOM 653 O O . PRO A 1 89 ? 10.589 -11.677 3.744 1.00 96.38 89 PRO A O 1
ATOM 656 N N . HIS A 1 90 ? 11.070 -11.870 5.925 1.00 97.50 90 HIS A N 1
ATOM 657 C CA . HIS A 1 90 ? 10.165 -12.989 6.207 1.00 97.50 90 HIS A CA 1
ATOM 658 C C . HIS A 1 90 ? 8.833 -12.559 6.840 1.00 97.50 90 HIS A C 1
ATOM 660 O O . HIS A 1 90 ? 8.094 -13.403 7.348 1.00 97.50 90 HIS A O 1
ATOM 666 N N . VAL A 1 91 ? 8.513 -11.256 6.850 1.00 98.00 91 VAL A N 1
ATOM 667 C CA . VAL A 1 91 ? 7.244 -10.784 7.421 1.00 98.00 91 VAL A CA 1
ATOM 668 C C . VAL A 1 91 ? 6.062 -11.398 6.669 1.00 98.00 91 VAL A C 1
ATOM 670 O O . VAL A 1 91 ? 5.953 -11.311 5.441 1.00 98.00 91 VAL A O 1
ATOM 673 N N . ASN A 1 92 ? 5.151 -12.006 7.428 1.00 98.56 92 ASN A N 1
ATOM 674 C CA . ASN A 1 92 ? 3.843 -12.393 6.925 1.00 98.56 92 ASN A CA 1
ATOM 675 C C . ASN A 1 92 ? 2.916 -11.165 7.013 1.00 98.56 92 ASN A C 1
ATOM 677 O O . ASN A 1 92 ? 2.601 -10.729 8.125 1.00 98.56 92 ASN A O 1
ATOM 681 N N . PRO A 1 93 ? 2.470 -10.597 5.879 1.00 98.56 93 PRO A N 1
ATOM 682 C CA . PRO A 1 93 ? 1.750 -9.325 5.863 1.00 98.56 93 PRO A CA 1
ATOM 683 C C . PRO A 1 93 ? 0.370 -9.427 6.528 1.00 98.56 93 PRO A C 1
ATOM 685 O O . PRO A 1 93 ? -0.028 -8.517 7.249 1.00 98.56 93 PRO A O 1
ATOM 688 N N . ALA A 1 94 ? -0.333 -10.553 6.365 1.00 98.69 94 ALA A N 1
ATOM 689 C CA . ALA A 1 94 ? -1.638 -10.789 6.980 1.00 98.69 94 ALA A CA 1
ATOM 690 C C . ALA A 1 94 ? -1.537 -10.846 8.511 1.00 98.69 94 ALA A C 1
ATOM 692 O O . ALA A 1 94 ? -2.269 -10.150 9.216 1.00 98.69 94 ALA A O 1
ATOM 693 N N . ARG A 1 95 ? -0.576 -11.624 9.032 1.00 98.69 95 ARG A N 1
ATOM 694 C CA . ARG A 1 95 ? -0.319 -11.705 10.478 1.00 98.69 95 ARG A CA 1
ATOM 695 C C . ARG A 1 95 ? 0.088 -10.343 11.039 1.00 98.69 95 ARG A C 1
ATOM 697 O O . ARG A 1 95 ? -0.417 -9.941 12.082 1.00 98.69 95 ARG A O 1
ATOM 704 N N . GLN A 1 96 ? 0.970 -9.627 10.344 1.00 98.75 96 GLN A N 1
ATOM 705 C CA . GLN A 1 96 ? 1.432 -8.311 10.780 1.00 98.75 96 GLN A CA 1
ATOM 706 C C . GLN A 1 96 ? 0.297 -7.278 10.805 1.00 98.75 96 GLN A C 1
ATOM 708 O O . GLN A 1 96 ? 0.226 -6.470 11.730 1.00 98.75 96 GLN A O 1
ATOM 713 N N . ALA A 1 97 ? -0.614 -7.326 9.832 1.00 98.62 97 ALA A N 1
ATOM 714 C CA . ALA A 1 97 ? -1.775 -6.446 9.786 1.00 98.62 97 ALA A CA 1
ATOM 715 C C . ALA A 1 97 ? -2.732 -6.659 10.962 1.00 98.62 97 ALA A C 1
ATOM 717 O O . ALA A 1 97 ? -3.193 -5.682 11.546 1.00 98.62 97 ALA A O 1
ATOM 718 N N . LEU A 1 98 ? -2.994 -7.913 11.343 1.00 98.31 98 LEU A N 1
ATOM 719 C CA . LEU A 1 98 ? -3.796 -8.220 12.529 1.00 98.31 98 LEU A CA 1
ATOM 720 C C . LEU A 1 98 ? -3.152 -7.671 13.804 1.00 98.31 98 LEU A C 1
ATOM 722 O O . LEU A 1 98 ? -3.837 -7.023 14.592 1.00 98.31 98 LEU A O 1
ATOM 726 N N . LEU A 1 99 ? -1.838 -7.855 13.967 1.00 98.12 99 LEU A N 1
ATOM 727 C CA . LEU A 1 99 ? -1.100 -7.304 15.108 1.00 98.12 99 LEU A CA 1
ATOM 728 C C . LEU A 1 99 ? -1.205 -5.775 15.162 1.00 98.12 99 LEU A C 1
ATOM 730 O O . LEU A 1 99 ? -1.474 -5.214 16.220 1.00 98.12 99 LEU A O 1
ATOM 734 N N . TYR A 1 100 ? -1.046 -5.092 14.026 1.00 98.00 100 TYR A N 1
ATOM 735 C CA . TYR A 1 100 ? -1.202 -3.638 13.964 1.00 98.00 100 TYR A CA 1
ATOM 736 C C . TYR A 1 100 ? -2.629 -3.181 14.260 1.00 98.00 100 TYR A C 1
ATOM 738 O O . TYR A 1 100 ? -2.814 -2.204 14.981 1.00 98.00 100 TYR A O 1
ATOM 746 N N . ALA A 1 101 ? -3.639 -3.885 13.748 1.00 96.38 101 ALA A N 1
ATOM 747 C CA . ALA A 1 101 ? -5.032 -3.564 14.025 1.00 96.38 101 ALA A CA 1
ATOM 748 C C . ALA A 1 101 ? -5.364 -3.715 15.519 1.00 96.38 101 ALA A C 1
ATOM 750 O O . ALA A 1 101 ? -5.966 -2.817 16.102 1.00 96.38 101 ALA A O 1
ATOM 751 N N . GLN A 1 102 ? -4.915 -4.806 16.148 1.00 94.19 102 GLN A N 1
ATOM 752 C CA . GLN A 1 102 ? -5.096 -5.065 17.582 1.00 94.19 102 GLN A CA 1
ATOM 753 C C . GLN A 1 102 ? -4.340 -4.063 18.461 1.00 94.19 102 GLN A C 1
ATOM 755 O O . GLN A 1 102 ? -4.835 -3.679 19.515 1.00 94.19 102 GLN A O 1
ATOM 760 N N . ALA A 1 103 ? -3.175 -3.595 18.010 1.00 93.62 103 ALA A N 1
ATOM 761 C CA . ALA A 1 103 ? -2.403 -2.553 18.683 1.00 93.62 103 ALA A CA 1
ATOM 762 C C . ALA A 1 103 ? -2.985 -1.135 18.501 1.00 93.62 103 ALA A C 1
ATOM 764 O O . ALA A 1 103 ? -2.395 -0.170 18.983 1.00 93.62 103 ALA A O 1
ATOM 765 N N . GLY A 1 104 ? -4.115 -0.986 17.799 1.00 93.25 104 GLY A N 1
ATOM 766 C CA . GLY A 1 104 ? -4.793 0.299 17.641 1.00 93.25 104 GLY A CA 1
ATOM 767 C C . GLY A 1 104 ? -4.273 1.163 16.490 1.00 93.25 104 GLY A C 1
ATOM 768 O O . GLY A 1 104 ? -4.434 2.381 16.526 1.00 93.25 104 GLY A O 1
ATOM 769 N N . ALA A 1 105 ? -3.667 0.579 15.449 1.00 95.75 105 ALA A N 1
ATOM 770 C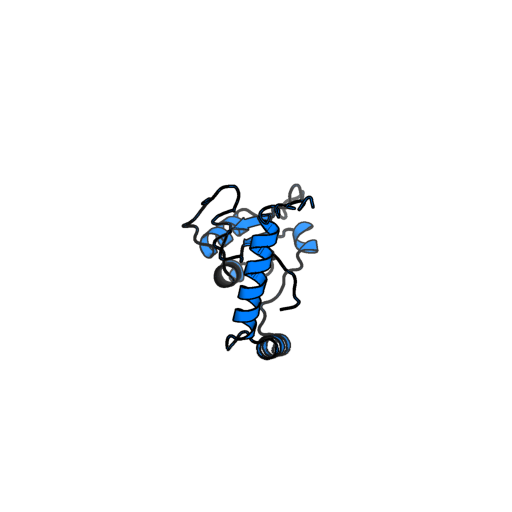 CA . ALA A 1 105 ? -3.305 1.343 14.255 1.00 95.75 105 ALA A CA 1
ATOM 771 C C . ALA A 1 105 ? -4.547 1.994 13.618 1.00 95.75 105 ALA A C 1
ATOM 773 O O . ALA A 1 105 ? -5.578 1.348 13.430 1.00 95.75 105 ALA A O 1
ATOM 774 N N . SER A 1 106 ? -4.450 3.269 13.244 1.00 95.75 106 SER A N 1
ATOM 775 C CA . SER A 1 106 ? -5.505 3.963 12.492 1.00 95.75 106 SER A CA 1
ATOM 776 C C . SER A 1 106 ? -5.439 3.576 11.012 1.00 95.75 106 SER A C 1
ATOM 778 O O . SER A 1 106 ? -6.463 3.367 10.359 1.00 95.75 106 SER A O 1
ATOM 780 N N . VAL A 1 107 ? -4.222 3.433 10.479 1.00 97.94 107 VAL A N 1
ATOM 781 C CA . VAL A 1 107 ? -3.967 3.057 9.083 1.00 97.94 107 VAL A CA 1
ATOM 782 C C . VAL A 1 107 ? -2.878 1.994 9.021 1.00 97.94 107 VAL A C 1
ATOM 784 O O . VAL A 1 107 ? -1.887 2.069 9.746 1.00 97.94 107 VAL A O 1
ATOM 787 N N . ILE A 1 108 ? -3.035 1.037 8.111 1.00 98.62 108 ILE A N 1
ATOM 788 C CA . ILE A 1 108 ? -1.983 0.104 7.713 1.00 98.62 108 ILE A CA 1
ATOM 789 C C . ILE A 1 108 ? -1.522 0.484 6.304 1.00 98.62 108 ILE A C 1
ATOM 791 O O . ILE A 1 108 ? -2.277 0.390 5.338 1.00 98.62 108 ILE A O 1
ATOM 795 N N . SER A 1 109 ? -0.277 0.940 6.203 1.00 98.75 109 SER A N 1
ATOM 796 C CA . SER A 1 109 ? 0.411 1.242 4.949 1.00 98.75 109 SER A CA 1
ATOM 797 C C . SER A 1 109 ? 1.109 -0.017 4.444 1.00 98.75 109 SER A C 1
ATOM 799 O O . SER A 1 109 ? 1.881 -0.632 5.179 1.00 98.75 109 SER A O 1
ATOM 801 N N . VAL A 1 110 ? 0.859 -0.409 3.198 1.00 98.81 110 VAL A N 1
ATOM 802 C CA . VAL A 1 110 ? 1.438 -1.619 2.597 1.00 98.81 110 VAL A CA 1
ATOM 803 C C . VAL A 1 110 ? 2.284 -1.217 1.399 1.00 98.81 110 VAL A C 1
ATOM 805 O O . VAL A 1 110 ? 1.754 -0.645 0.446 1.00 98.81 110 VAL A O 1
ATOM 808 N N . LEU A 1 111 ? 3.590 -1.502 1.442 1.00 98.56 111 LEU A N 1
ATOM 809 C CA . LEU A 1 111 ? 4.456 -1.339 0.271 1.00 98.56 111 LEU A CA 1
ATOM 810 C C . LEU A 1 111 ? 4.080 -2.377 -0.785 1.00 98.56 111 LEU A C 1
ATOM 812 O O . LEU A 1 111 ? 4.069 -3.573 -0.489 1.00 98.56 111 LEU A O 1
ATOM 816 N N . THR A 1 112 ? 3.803 -1.926 -2.008 1.00 98.62 112 THR A N 1
ATOM 817 C CA . THR A 1 112 ? 3.465 -2.820 -3.132 1.00 98.62 112 THR A CA 1
ATOM 818 C C . THR A 1 112 ? 4.559 -2.918 -4.196 1.00 98.62 112 THR A C 1
ATOM 820 O O . THR A 1 112 ? 4.433 -3.725 -5.115 1.00 98.62 112 THR A O 1
ATOM 823 N N . GLU A 1 113 ? 5.643 -2.156 -4.034 1.00 98.44 113 GLU A N 1
ATOM 824 C CA . GLU A 1 113 ? 6.755 -2.084 -4.980 1.00 98.44 113 GLU A CA 1
ATOM 825 C C . GLU A 1 113 ? 7.643 -3.345 -4.873 1.00 98.44 113 GLU A C 1
ATOM 827 O O . GLU A 1 113 ? 8.175 -3.619 -3.789 1.00 98.44 113 GLU A O 1
ATOM 832 N N . PRO A 1 114 ? 7.813 -4.132 -5.953 1.00 97.88 114 PRO A N 1
ATOM 833 C CA . PRO A 1 114 ? 8.431 -5.454 -5.871 1.00 97.88 114 PRO A CA 1
ATOM 834 C C . PRO A 1 114 ? 9.964 -5.456 -5.875 1.00 97.88 114 PRO A C 1
ATOM 836 O O . PRO A 1 114 ? 10.565 -6.343 -5.271 1.00 97.88 114 PRO A O 1
ATOM 839 N N . THR A 1 115 ? 10.618 -4.500 -6.533 1.00 98.06 115 THR A N 1
ATOM 840 C CA . THR A 1 115 ? 12.050 -4.595 -6.857 1.00 98.06 115 THR A CA 1
ATOM 841 C C . THR A 1 115 ? 12.940 -4.143 -5.700 1.00 98.06 115 THR A C 1
ATOM 843 O O . THR A 1 115 ? 13.880 -4.841 -5.321 1.00 98.06 115 THR A O 1
ATOM 846 N N . TRP A 1 116 ? 12.652 -2.989 -5.105 1.00 98.31 116 TRP A N 1
ATOM 847 C CA . TRP A 1 116 ? 13.454 -2.380 -4.041 1.00 98.31 116 TRP A CA 1
ATOM 848 C C . TRP A 1 116 ? 12.839 -2.527 -2.652 1.00 98.31 116 TRP A C 1
ATOM 850 O O . TRP A 1 116 ? 13.577 -2.600 -1.667 1.00 98.31 116 TRP A O 1
ATOM 860 N N . PHE A 1 117 ? 11.510 -2.560 -2.550 1.00 98.44 117 PHE A N 1
ATOM 861 C CA . PHE A 1 117 ? 10.813 -2.711 -1.266 1.00 98.44 117 PHE A CA 1
ATOM 862 C C . PHE A 1 117 ? 10.347 -4.144 -0.992 1.00 98.44 117 PHE A C 1
ATOM 864 O O . PHE A 1 117 ? 9.957 -4.445 0.143 1.00 98.44 117 PHE A O 1
ATOM 871 N N . LYS A 1 118 ? 10.441 -5.029 -1.998 1.00 98.25 118 LYS A N 1
ATOM 872 C CA . LYS A 1 118 ? 10.029 -6.441 -1.940 1.00 98.25 118 LYS A CA 1
ATOM 873 C C . LYS A 1 118 ? 8.568 -6.601 -1.494 1.00 98.25 118 LYS A C 1
ATOM 875 O O . LYS A 1 118 ? 8.247 -7.494 -0.712 1.00 98.25 118 LYS A O 1
ATOM 880 N N . GLY A 1 119 ? 7.703 -5.687 -1.925 1.00 98.38 119 GLY A N 1
ATOM 881 C CA . GLY A 1 119 ? 6.259 -5.695 -1.699 1.00 98.38 119 GLY A CA 1
ATOM 882 C C . GLY A 1 119 ? 5.478 -6.275 -2.878 1.00 98.38 119 GLY A C 1
ATOM 883 O O . GLY A 1 119 ? 6.050 -6.642 -3.902 1.00 98.38 119 GLY A O 1
ATOM 884 N N . SER A 1 120 ? 4.156 -6.369 -2.742 1.00 98.44 120 SER A N 1
ATOM 885 C CA . SER A 1 120 ? 3.276 -6.811 -3.828 1.00 98.44 120 SER A CA 1
ATOM 886 C C . SER A 1 120 ? 1.818 -6.395 -3.618 1.00 98.44 120 SER A C 1
ATOM 888 O O . SER A 1 120 ? 1.362 -6.185 -2.492 1.00 98.44 120 SER A O 1
ATOM 890 N N . LEU A 1 121 ? 1.036 -6.353 -4.703 1.00 97.88 121 LEU A N 1
ATOM 891 C CA . LEU A 1 121 ? -0.424 -6.203 -4.620 1.00 97.88 121 LEU A CA 1
ATOM 892 C C . LEU A 1 121 ? -1.094 -7.385 -3.892 1.00 97.88 121 LEU A C 1
ATOM 894 O O . LEU A 1 121 ? -2.121 -7.199 -3.237 1.00 97.88 121 LEU A O 1
ATOM 898 N N . LEU A 1 122 ? -0.496 -8.583 -3.943 1.00 98.31 122 LEU A N 1
ATOM 899 C CA . LEU A 1 122 ? -0.966 -9.737 -3.176 1.00 98.31 122 LEU A CA 1
ATOM 900 C C . LEU A 1 122 ? -0.851 -9.487 -1.668 1.00 98.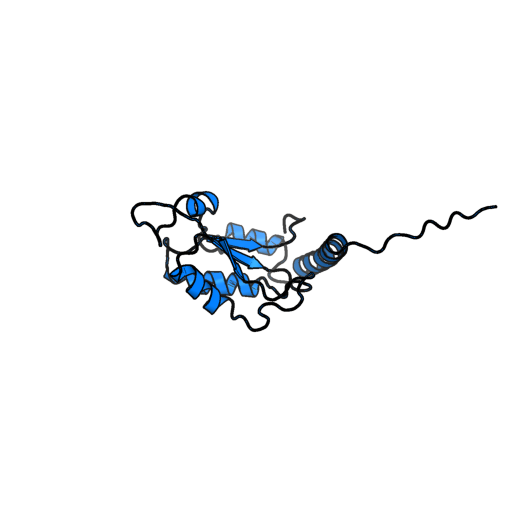31 122 LEU A C 1
ATOM 902 O O . LEU A 1 122 ? -1.788 -9.805 -0.939 1.00 98.31 122 LEU A O 1
ATOM 906 N N . ASP A 1 123 ? 0.237 -8.865 -1.203 1.00 98.75 123 ASP A N 1
ATOM 907 C CA . ASP A 1 123 ? 0.384 -8.491 0.207 1.00 98.75 123 ASP A CA 1
ATOM 908 C C . ASP A 1 123 ? -0.752 -7.565 0.643 1.00 98.75 123 ASP A C 1
ATOM 910 O O . ASP A 1 123 ? -1.387 -7.811 1.666 1.00 98.75 123 ASP A O 1
ATOM 914 N N . MET A 1 124 ? -1.068 -6.543 -0.160 1.00 98.56 124 MET A N 1
ATOM 915 C CA . MET A 1 124 ? -2.166 -5.619 0.136 1.00 98.56 124 MET A CA 1
ATOM 916 C C . MET A 1 124 ? -3.523 -6.335 0.183 1.00 98.56 124 MET A C 1
ATOM 918 O O . MET A 1 124 ? -4.323 -6.074 1.085 1.00 98.56 124 MET A O 1
ATOM 922 N N . ARG A 1 125 ? -3.772 -7.277 -0.738 1.00 98.12 125 ARG A N 1
ATOM 923 C CA . ARG A 1 125 ? -4.991 -8.100 -0.740 1.00 98.12 125 ARG A CA 1
ATOM 924 C C . ARG A 1 125 ? -5.097 -8.948 0.528 1.00 98.12 125 ARG A C 1
ATOM 926 O O . ARG A 1 125 ? -6.142 -8.943 1.173 1.00 98.12 125 ARG A O 1
ATOM 933 N N . LEU A 1 126 ? -4.016 -9.627 0.912 1.00 98.69 126 LEU A N 1
ATOM 934 C CA . LEU A 1 126 ? -3.964 -10.466 2.113 1.00 98.69 126 LEU A CA 1
ATOM 935 C C . LEU A 1 126 ? -4.139 -9.642 3.394 1.00 98.69 126 LEU A C 1
ATOM 937 O O . LEU A 1 126 ? -4.882 -10.051 4.283 1.00 98.69 126 LEU A O 1
ATOM 941 N N . VAL A 1 127 ? -3.518 -8.460 3.473 1.00 98.69 127 VAL A N 1
ATOM 942 C CA . VAL A 1 127 ? -3.731 -7.491 4.562 1.00 98.69 127 VAL A CA 1
ATOM 943 C C . VAL A 1 127 ? -5.205 -7.127 4.658 1.00 98.69 127 VAL A C 1
ATOM 945 O O . VAL A 1 127 ? -5.786 -7.229 5.736 1.00 98.69 127 VAL A O 1
ATOM 948 N N . ARG A 1 128 ? -5.822 -6.741 3.533 1.00 98.06 128 ARG A N 1
ATOM 949 C CA . ARG A 1 128 ? -7.227 -6.332 3.495 1.00 98.06 128 ARG A CA 1
ATOM 950 C C . ARG A 1 128 ? -8.159 -7.448 3.959 1.00 98.06 128 ARG A C 1
ATOM 952 O O . ARG A 1 128 ? -9.065 -7.161 4.738 1.00 98.06 128 ARG A O 1
ATOM 959 N N . GLN A 1 129 ? -7.932 -8.677 3.502 1.00 98.12 129 GLN A N 1
ATOM 960 C CA . GLN A 1 129 ? -8.725 -9.849 3.876 1.00 98.12 129 GLN A CA 1
ATOM 961 C C . GLN A 1 129 ? -8.559 -10.205 5.356 1.00 98.12 129 GLN A C 1
ATOM 963 O O . GLN A 1 129 ? -9.548 -10.463 6.033 1.00 98.12 129 GLN A O 1
ATOM 968 N N . ALA A 1 130 ? -7.332 -10.166 5.881 1.00 98.38 130 ALA A N 1
ATOM 969 C CA . ALA A 1 130 ? -7.050 -10.535 7.266 1.00 98.38 130 ALA A CA 1
ATOM 970 C C . ALA A 1 130 ? -7.772 -9.638 8.283 1.00 98.38 130 ALA A C 1
ATOM 972 O O . ALA A 1 130 ? -8.220 -10.124 9.316 1.00 98.38 130 ALA A O 1
ATOM 973 N N . ILE A 1 131 ? -7.915 -8.343 7.986 1.00 97.50 131 ILE A N 1
ATOM 974 C CA . ILE A 1 131 ? -8.583 -7.379 8.876 1.00 97.50 131 ILE A CA 1
ATOM 975 C C . ILE A 1 131 ? -10.069 -7.166 8.548 1.00 97.50 131 ILE A C 1
ATOM 977 O O . ILE A 1 131 ? -10.725 -6.374 9.220 1.00 97.50 131 ILE A O 1
ATOM 981 N N . GLU A 1 132 ? -10.611 -7.837 7.525 1.00 96.81 132 GLU A N 1
ATOM 982 C CA . GLU A 1 132 ? -12.035 -7.758 7.162 1.00 96.81 132 GLU A CA 1
ATOM 983 C C . GLU A 1 132 ? -12.975 -8.114 8.322 1.00 96.81 132 GLU A C 1
ATOM 985 O O . GLU A 1 132 ? -13.907 -7.345 8.561 1.00 96.81 132 GLU A O 1
ATOM 990 N N . PRO A 1 133 ? -12.733 -9.186 9.109 1.00 96.19 133 PRO A N 1
ATOM 991 C CA . PRO A 1 133 ? -13.645 -9.573 10.187 1.00 96.19 133 PRO A CA 1
ATOM 992 C C . PRO A 1 133 ? -13.798 -8.522 11.296 1.00 96.19 133 PRO A C 1
ATOM 994 O O . PRO A 1 133 ? -14.747 -8.584 12.069 1.00 96.19 133 PRO A O 1
ATOM 997 N N . LEU A 1 134 ? -12.893 -7.536 11.371 1.00 94.81 134 LEU A N 1
ATOM 998 C CA . LEU A 1 134 ? -12.974 -6.418 12.317 1.00 94.81 134 LEU A CA 1
ATOM 999 C C . LEU A 1 134 ? -14.016 -5.355 11.899 1.00 94.81 134 LEU A C 1
ATOM 1001 O O . LEU A 1 134 ? -14.229 -4.374 12.615 1.00 94.81 134 LEU A O 1
ATOM 1005 N N . GLY A 1 135 ? -14.658 -5.520 10.737 1.00 94.50 135 GLY A N 1
ATOM 1006 C CA . GLY A 1 135 ? -15.762 -4.685 10.272 1.00 94.50 135 GLY A CA 1
ATOM 1007 C C . GLY A 1 135 ? -15.400 -3.202 10.188 1.00 94.50 135 GLY A C 1
ATOM 1008 O O . GLY A 1 135 ? -14.284 -2.832 9.824 1.00 94.50 135 GLY A O 1
ATOM 1009 N N . ALA A 1 136 ? -16.338 -2.328 10.555 1.00 92.31 136 ALA A N 1
ATOM 1010 C CA . ALA A 1 136 ? -16.126 -0.881 10.537 1.00 92.31 136 ALA A CA 1
ATOM 1011 C C . ALA A 1 136 ? -15.052 -0.405 11.534 1.00 92.31 136 ALA A C 1
ATOM 1013 O O . ALA A 1 136 ? -14.540 0.703 11.381 1.00 92.31 136 ALA A O 1
ATOM 1014 N N . ALA A 1 137 ? -14.666 -1.215 12.526 1.00 91.50 137 ALA A N 1
ATOM 1015 C CA . ALA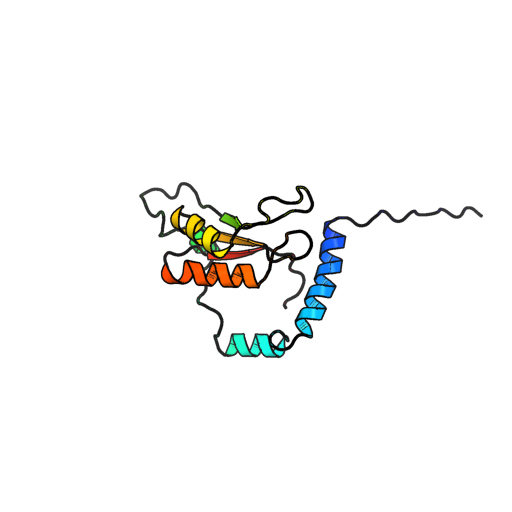 A 1 137 ? -13.625 -0.848 13.484 1.00 91.50 137 ALA A CA 1
ATOM 1016 C C . ALA A 1 137 ? -12.204 -1.010 12.915 1.00 91.50 137 ALA A C 1
ATOM 1018 O O . ALA A 1 137 ? -11.273 -0.365 13.393 1.00 91.50 137 ALA A O 1
ATOM 1019 N N . ARG A 1 138 ? -12.020 -1.789 11.843 1.00 95.56 138 ARG A N 1
ATOM 1020 C CA . ARG A 1 138 ? -10.698 -2.073 11.262 1.00 95.56 138 ARG A CA 1
ATOM 1021 C C . ARG A 1 138 ? -9.948 -0.808 10.789 1.00 95.56 138 ARG A C 1
ATOM 1023 O O . ARG A 1 138 ? -10.597 0.141 10.348 1.00 95.56 138 ARG A O 1
ATOM 1030 N N . PRO A 1 139 ? -8.604 -0.810 10.757 1.00 96.75 139 PRO A N 1
ATOM 1031 C CA . PRO A 1 139 ? -7.816 0.278 10.170 1.00 96.75 139 PRO A CA 1
ATOM 1032 C C . PRO A 1 139 ? -8.133 0.519 8.683 1.00 96.75 139 PRO A C 1
ATOM 1034 O O . PRO A 1 139 ? -8.521 -0.400 7.951 1.00 96.75 139 PRO A O 1
ATOM 1037 N N . ALA A 1 140 ? -7.896 1.742 8.200 1.00 97.69 140 ALA A N 1
ATOM 1038 C CA . ALA A 1 140 ? -7.837 1.982 6.757 1.00 97.69 140 ALA A CA 1
ATOM 1039 C C . ALA A 1 140 ? -6.585 1.308 6.163 1.00 97.69 140 ALA A C 1
ATOM 1041 O O . ALA A 1 140 ? -5.572 1.168 6.846 1.00 97.69 140 ALA A O 1
ATOM 1042 N N . VAL A 1 141 ? -6.642 0.902 4.893 1.00 98.25 141 VAL A N 1
ATOM 1043 C CA . VAL A 1 141 ? -5.488 0.328 4.178 1.00 98.25 141 VAL A CA 1
ATOM 1044 C C . VAL A 1 141 ? -5.013 1.340 3.145 1.00 98.25 141 VAL A C 1
ATOM 1046 O O . VAL A 1 141 ? -5.818 1.835 2.360 1.00 98.25 141 VAL A O 1
ATOM 1049 N N . LEU A 1 142 ? -3.719 1.647 3.157 1.00 98.38 142 LEU A N 1
ATOM 1050 C CA . LEU A 1 142 ? -3.072 2.554 2.214 1.00 98.38 142 LEU A CA 1
ATOM 1051 C C . LEU A 1 142 ? -2.106 1.768 1.323 1.00 98.38 142 LEU A C 1
ATOM 1053 O O . LEU A 1 142 ? -1.194 1.110 1.829 1.00 98.38 142 LEU A O 1
ATOM 1057 N N . ARG A 1 143 ? -2.261 1.896 0.001 1.00 98.44 143 ARG A N 1
ATOM 1058 C CA . ARG A 1 143 ? -1.251 1.463 -0.971 1.00 98.44 143 ARG A CA 1
ATOM 1059 C C . ARG A 1 143 ? -0.083 2.446 -0.934 1.00 98.44 143 ARG A C 1
ATOM 1061 O O . ARG A 1 143 ? -0.244 3.606 -1.305 1.00 98.44 143 ARG A O 1
ATOM 1068 N N . LYS A 1 144 ? 1.087 1.994 -0.493 1.00 98.56 144 LYS A N 1
ATOM 1069 C CA . LYS A 1 144 ? 2.318 2.788 -0.504 1.00 98.56 144 LYS A CA 1
ATOM 1070 C C . LYS A 1 144 ? 3.134 2.406 -1.730 1.00 98.56 144 LYS A C 1
ATOM 1072 O O . LYS A 1 144 ? 3.644 1.291 -1.817 1.00 98.56 144 LYS A O 1
ATOM 1077 N N . GLU A 1 145 ? 3.208 3.325 -2.683 1.00 98.00 145 GLU A N 1
ATOM 1078 C CA . GLU A 1 145 ? 3.726 3.053 -4.023 1.00 98.00 145 GLU A CA 1
ATOM 1079 C C . GLU A 1 145 ? 4.225 4.333 -4.710 1.00 98.00 145 GLU A C 1
ATOM 1081 O O . GLU A 1 145 ? 3.937 5.443 -4.256 1.00 98.00 145 GLU A O 1
ATOM 1086 N N . PHE A 1 146 ? 4.943 4.167 -5.819 1.00 98.19 146 PHE A N 1
ATOM 1087 C CA . PHE A 1 146 ? 5.304 5.218 -6.768 1.00 98.19 146 PHE A CA 1
ATOM 1088 C C . PHE A 1 146 ? 4.243 5.306 -7.872 1.00 98.19 146 PHE A C 1
ATOM 1090 O O . PHE A 1 146 ? 4.298 4.583 -8.866 1.00 98.19 146 PHE A O 1
ATOM 1097 N N . ILE A 1 147 ? 3.246 6.168 -7.670 1.00 97.88 147 ILE A N 1
ATOM 1098 C CA . ILE A 1 147 ? 2.106 6.339 -8.581 1.00 97.88 147 ILE A CA 1
ATOM 1099 C C . ILE A 1 147 ? 2.419 7.452 -9.588 1.00 97.88 147 ILE A C 1
ATOM 1101 O O . ILE A 1 147 ? 2.755 8.564 -9.187 1.00 97.88 147 ILE A O 1
ATOM 1105 N N . PHE A 1 148 ? 2.302 7.154 -10.882 1.00 97.44 148 PHE A N 1
ATOM 1106 C CA . PHE A 1 148 ? 2.533 8.102 -11.987 1.00 97.44 148 PHE A CA 1
ATOM 1107 C C . PHE A 1 148 ? 1.527 7.955 -13.142 1.00 97.44 148 PHE A C 1
ATOM 1109 O O . PHE A 1 148 ? 1.597 8.698 -14.117 1.00 97.44 148 PHE A O 1
ATOM 1116 N N . ALA A 1 149 ? 0.609 6.995 -13.046 1.00 95.31 149 ALA A N 1
ATOM 1117 C CA . ALA A 1 149 ? -0.431 6.725 -14.028 1.00 95.31 149 ALA A CA 1
ATOM 1118 C C . ALA A 1 149 ? -1.751 6.436 -13.301 1.00 95.31 149 ALA A C 1
ATOM 1120 O O . ALA A 1 149 ? -1.739 6.075 -12.125 1.00 95.31 149 ALA A O 1
ATOM 1121 N N . GLU A 1 150 ? -2.870 6.600 -14.006 1.00 95.44 150 GLU A N 1
ATOM 1122 C CA . GLU A 1 150 ? -4.215 6.301 -13.486 1.00 95.44 150 GLU A CA 1
ATOM 1123 C C . GLU A 1 150 ? -4.445 4.801 -13.248 1.00 95.44 150 GLU A C 1
ATOM 1125 O O . GLU A 1 150 ? -5.210 4.436 -12.360 1.00 95.44 150 GLU A O 1
ATOM 1130 N N . TYR A 1 151 ? -3.753 3.959 -14.021 1.00 94.88 151 TYR A N 1
ATOM 1131 C CA . TYR A 1 151 ? -3.723 2.502 -13.878 1.00 94.88 151 TYR A CA 1
ATOM 1132 C C . TYR A 1 151 ? -3.135 2.056 -12.527 1.00 94.88 151 TYR A C 1
ATOM 1134 O O . TYR A 1 151 ? -3.773 1.249 -11.813 1.00 94.88 151 TYR A O 1
#

InterPro domains:
  IPR001468 Indole-3-glycerol phosphate synthase, conserved site [PS00614] (73-91)
  IPR011060 Ribulose-phosphate binding barrel [SSF51366] (8-151)
  IPR013785 Aldolase-type TIM barrel [G3DSA:3.20.20.70] (5-151)
  IPR013798 Indole-3-glycerol phosphate synthase domain [PF00218] (14-151)
  IPR045186 Indole-3-glycerol phosphate synthase [PTHR22854] (7-151)

Sequence (151 aa):
MSANGNATKPPTILEKIYAQRQKDVDAAKATPGTRPEELDAYLQMGLAPSLIPLVPRLKTNPSTATASPSLSLMAEIKRASPSKGDIAPHVNPARQALLYAQAGASVISVLTEPTWFKGSLLDMRLVRQAIEPLGAARPAVLRKEFIFAEY